Protein AF-A0A8T4I4Z3-F1 (afdb_monomer_lite)

Radius of gyration: 14.77 Å; chains: 1; bounding box: 40×27×36 Å

Structure (mmCIF, N/CA/C/O backbone):
data_AF-A0A8T4I4Z3-F1
#
_entry.id   AF-A0A8T4I4Z3-F1
#
loop_
_atom_site.group_PDB
_atom_site.id
_atom_site.type_symbol
_atom_site.label_atom_id
_atom_site.label_alt_id
_atom_site.label_comp_id
_atom_site.label_asym_id
_atom_site.label_entity_id
_atom_site.label_seq_id
_atom_site.pdbx_PDB_ins_code
_atom_site.Cartn_x
_atom_site.Cartn_y
_atom_site.Cartn_z
_atom_site.occupancy
_atom_site.B_iso_or_equiv
_atom_site.auth_seq_id
_atom_site.auth_comp_id
_atom_site.auth_asym_id
_atom_site.auth_atom_id
_atom_site.pdbx_PDB_model_num
ATOM 1 N N . TRP A 1 1 ? -4.181 -6.081 -10.472 1.00 67.69 1 TRP A N 1
ATOM 2 C CA . TRP A 1 1 ? -3.560 -5.423 -9.302 1.00 67.69 1 TRP A CA 1
ATOM 3 C C . TRP A 1 1 ? -4.505 -4.542 -8.485 1.00 67.69 1 TRP A C 1
ATOM 5 O O . TRP A 1 1 ? -4.029 -3.923 -7.545 1.00 67.69 1 TRP A O 1
ATOM 15 N N . GLY A 1 2 ? -5.814 -4.473 -8.785 1.00 82.94 2 GLY A N 1
ATOM 16 C CA . GLY A 1 2 ? -6.733 -3.587 -8.052 1.00 82.94 2 GLY A CA 1
ATOM 17 C C . GLY A 1 2 ? -6.737 -3.853 -6.546 1.00 82.94 2 GLY A C 1
ATOM 18 O O . GLY A 1 2 ? -6.473 -2.945 -5.773 1.00 82.94 2 GLY A O 1
ATOM 19 N N . GLU A 1 3 ? -6.910 -5.112 -6.139 1.00 92.25 3 GLU A N 1
ATOM 20 C CA . GLU A 1 3 ? -6.828 -5.522 -4.730 1.00 92.25 3 GLU A CA 1
ATOM 21 C C . GLU A 1 3 ? -5.482 -5.162 -4.079 1.00 92.25 3 GLU A C 1
ATOM 23 O O . GLU A 1 3 ? -5.463 -4.592 -2.993 1.00 92.25 3 GLU A O 1
ATOM 28 N N . THR A 1 4 ? -4.359 -5.420 -4.758 1.00 95.75 4 THR A N 1
ATOM 29 C CA . THR A 1 4 ? -3.017 -5.077 -4.259 1.00 95.75 4 THR A CA 1
ATOM 30 C C . THR A 1 4 ? -2.877 -3.581 -3.992 1.00 95.75 4 THR A C 1
ATOM 32 O O . THR A 1 4 ? -2.331 -3.194 -2.964 1.00 95.75 4 THR A O 1
ATOM 35 N N . ALA A 1 5 ? -3.407 -2.730 -4.875 1.00 95.31 5 ALA A N 1
ATOM 36 C CA . ALA A 1 5 ? -3.420 -1.286 -4.658 1.00 95.31 5 ALA A CA 1
ATOM 37 C C . ALA A 1 5 ? -4.270 -0.902 -3.435 1.00 95.31 5 ALA A C 1
ATOM 39 O O . ALA A 1 5 ? -3.845 -0.059 -2.649 1.00 95.31 5 ALA A O 1
ATOM 40 N N . LEU A 1 6 ? -5.422 -1.554 -3.225 1.00 97.06 6 LEU A N 1
ATOM 41 C CA . LEU A 1 6 ? -6.250 -1.334 -2.032 1.00 97.06 6 LEU A CA 1
ATOM 42 C C . LEU A 1 6 ? -5.523 -1.741 -0.748 1.00 97.06 6 LEU A C 1
ATOM 44 O O . LEU A 1 6 ? -5.591 -1.021 0.244 1.00 97.06 6 LEU A O 1
ATOM 48 N N . GLN A 1 7 ? -4.814 -2.870 -0.763 1.00 96.44 7 GLN A N 1
ATOM 49 C CA . GLN A 1 7 ? -4.049 -3.341 0.387 1.00 96.44 7 GLN A CA 1
ATOM 50 C C . GLN A 1 7 ? -2.870 -2.407 0.700 1.00 96.44 7 GLN A C 1
ATOM 52 O O . GLN A 1 7 ? -2.687 -2.019 1.852 1.00 96.44 7 GLN A O 1
ATOM 57 N N . LEU A 1 8 ? -2.106 -1.999 -0.320 1.00 96.69 8 LEU A N 1
ATOM 58 C CA . LEU A 1 8 ? -1.016 -1.031 -0.169 1.00 96.69 8 LEU A CA 1
ATOM 59 C C . LEU A 1 8 ? -1.529 0.298 0.394 1.00 96.69 8 LEU A C 1
ATOM 61 O O . LEU A 1 8 ? -0.948 0.828 1.337 1.00 96.69 8 LEU A O 1
ATOM 65 N N . ALA A 1 9 ? -2.647 0.798 -0.132 1.00 96.94 9 ALA A N 1
ATOM 66 C CA . ALA A 1 9 ? -3.284 2.014 0.355 1.00 96.94 9 ALA A CA 1
ATOM 67 C C . ALA A 1 9 ? -3.787 1.879 1.799 1.00 96.94 9 ALA A C 1
ATOM 69 O O . ALA A 1 9 ? -3.631 2.806 2.589 1.00 96.94 9 ALA A O 1
ATOM 70 N N . ALA A 1 10 ? -4.345 0.723 2.170 1.00 96.88 10 ALA A N 1
ATOM 71 C CA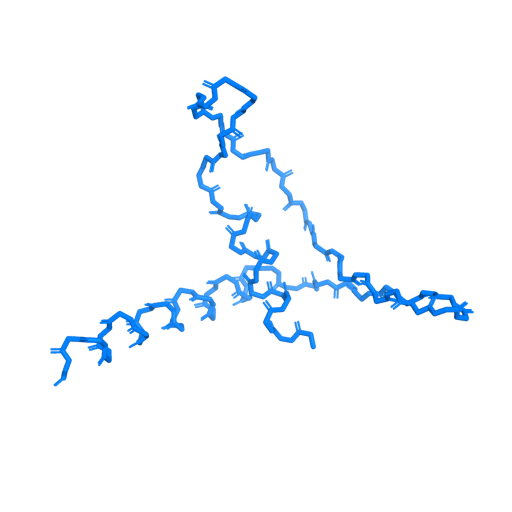 . ALA A 1 10 ? -4.787 0.461 3.536 1.00 96.88 10 ALA A CA 1
ATOM 72 C C . ALA A 1 10 ? -3.623 0.491 4.534 1.00 96.88 10 ALA A C 1
ATOM 74 O O . ALA A 1 10 ? -3.755 1.106 5.587 1.00 96.88 10 ALA A O 1
ATOM 75 N N . TYR A 1 11 ? -2.481 -0.118 4.201 1.00 96.19 11 TYR A N 1
ATOM 76 C CA . TYR A 1 11 ? -1.298 -0.069 5.064 1.00 96.19 11 TYR A CA 1
ATOM 77 C C . TYR A 1 11 ? -0.673 1.325 5.116 1.00 96.19 11 TYR A C 1
ATOM 79 O O . TYR A 1 11 ? -0.386 1.825 6.197 1.00 96.19 11 TYR A O 1
ATOM 87 N N . ALA A 1 12 ? -0.521 1.984 3.965 1.00 96.69 12 ALA A N 1
ATOM 88 C CA . ALA A 1 12 ? 0.081 3.314 3.866 1.00 96.69 12 ALA A CA 1
ATOM 89 C C . ALA 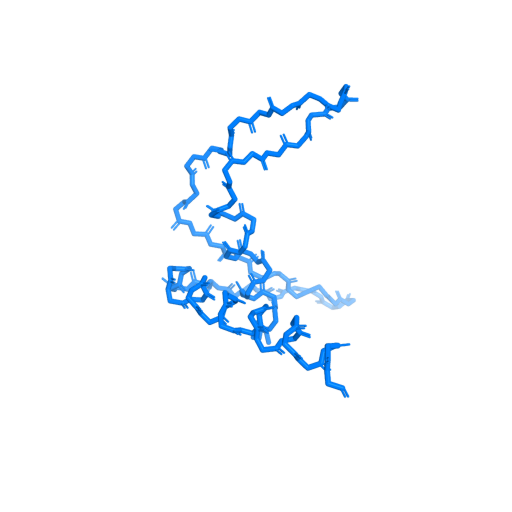A 1 12 ? -0.739 4.426 4.547 1.00 96.69 12 ALA A C 1
ATOM 91 O O . ALA A 1 12 ? -0.238 5.540 4.708 1.00 96.69 12 ALA A O 1
ATOM 92 N N . ARG A 1 13 ? -2.009 4.159 4.880 1.00 97.00 13 ARG A N 1
ATOM 93 C CA . ARG A 1 13 ? -2.941 5.100 5.523 1.00 97.00 13 ARG A CA 1
ATOM 94 C C . ARG A 1 13 ? -3.527 4.571 6.832 1.00 97.00 13 ARG A C 1
ATOM 96 O O . ARG A 1 13 ? -4.460 5.172 7.363 1.00 97.00 13 ARG A O 1
ATOM 103 N N . ALA A 1 14 ? -3.008 3.460 7.348 1.00 96.81 14 ALA A N 1
ATOM 104 C CA . ALA A 1 14 ? -3.297 3.045 8.710 1.00 96.81 14 ALA A CA 1
ATOM 105 C C . ALA A 1 14 ? -2.688 4.056 9.694 1.00 96.81 14 ALA A C 1
ATOM 107 O O . ALA A 1 14 ? -1.691 4.707 9.392 1.00 96.81 14 ALA A O 1
ATOM 108 N N . GLU A 1 15 ? -3.294 4.196 10.871 1.00 97.06 15 GLU A N 1
ATOM 109 C CA . GLU A 1 15 ? -2.749 5.071 11.916 1.00 97.06 15 GLU A CA 1
ATOM 110 C C . GLU A 1 15 ? -1.548 4.411 12.604 1.00 97.06 15 GLU A C 1
ATOM 112 O O . GLU A 1 15 ? -0.537 5.067 12.859 1.00 97.06 15 GLU A O 1
ATOM 117 N N . PHE A 1 16 ? -1.631 3.095 12.828 1.00 97.50 16 PHE A N 1
ATOM 118 C CA . PHE A 1 16 ? -0.637 2.331 13.575 1.00 97.50 16 PHE A CA 1
ATOM 119 C C . PHE A 1 16 ? -0.307 0.988 12.912 1.00 97.50 16 PHE A C 1
ATOM 121 O O . PHE A 1 16 ? -1.153 0.376 12.255 1.00 97.50 16 PHE A O 1
ATOM 128 N N . TYR A 1 17 ? 0.919 0.514 13.131 1.00 95.50 17 TYR A N 1
ATOM 129 C CA . TYR A 1 17 ? 1.313 -0.888 12.984 1.00 95.50 17 TYR A CA 1
ATOM 130 C C . TYR A 1 17 ? 1.736 -1.454 14.342 1.00 95.50 17 TYR A C 1
ATOM 132 O O . TYR A 1 17 ? 1.987 -0.699 15.278 1.00 95.50 17 TYR A O 1
ATOM 140 N N . LEU A 1 18 ? 1.815 -2.779 14.452 1.00 96.94 18 LEU A N 1
ATOM 141 C CA . LEU A 1 18 ? 2.343 -3.448 15.641 1.00 96.94 18 LEU A CA 1
ATOM 142 C C . LEU A 1 18 ? 3.812 -3.809 15.417 1.00 96.94 18 LEU A C 1
ATOM 144 O O . LEU A 1 18 ? 4.144 -4.403 14.389 1.00 96.94 18 LEU A O 1
ATOM 148 N N . ASP A 1 19 ? 4.672 -3.463 16.370 1.00 96.56 19 ASP A N 1
ATOM 149 C CA . ASP A 1 19 ? 6.076 -3.877 16.361 1.00 96.56 19 ASP A CA 1
ATOM 150 C C . ASP A 1 19 ? 6.268 -5.341 16.808 1.00 96.56 19 ASP A C 1
ATOM 152 O O . ASP A 1 19 ? 5.313 -6.084 17.052 1.00 96.56 19 ASP A O 1
ATOM 156 N N . GLU A 1 20 ? 7.526 -5.778 16.913 1.00 97.12 20 GLU A N 1
ATOM 157 C CA . GLU A 1 20 ? 7.889 -7.145 17.316 1.00 97.12 20 GLU A CA 1
ATOM 158 C C . GLU A 1 20 ? 7.440 -7.530 18.737 1.00 97.12 20 GLU A C 1
ATOM 160 O O . GLU A 1 20 ? 7.401 -8.714 19.078 1.00 97.12 20 GLU A O 1
ATOM 165 N N . HIS A 1 21 ? 7.066 -6.550 19.561 1.00 97.50 21 HIS A N 1
ATOM 166 C CA . HIS A 1 21 ? 6.537 -6.745 20.907 1.00 97.50 21 HIS A CA 1
ATOM 167 C C . HIS A 1 21 ? 5.012 -6.578 20.973 1.00 97.50 21 HIS A C 1
ATOM 169 O O . HIS A 1 21 ? 4.430 -6.694 22.053 1.00 97.50 21 HIS A O 1
ATOM 175 N N . GLY A 1 22 ? 4.355 -6.341 19.833 1.00 97.56 22 GLY A N 1
ATOM 176 C CA . GLY A 1 22 ? 2.915 -6.119 19.753 1.00 97.56 22 GLY A CA 1
ATOM 177 C C . GLY A 1 22 ? 2.483 -4.738 20.245 1.00 97.56 22 GLY A C 1
ATOM 178 O O . GLY A 1 22 ? 1.314 -4.566 20.587 1.00 97.56 22 GLY A O 1
ATOM 179 N N . ILE A 1 23 ? 3.402 -3.772 20.315 1.00 98.06 23 ILE A N 1
ATOM 180 C CA . ILE A 1 23 ? 3.101 -2.397 20.717 1.00 98.06 23 ILE A CA 1
ATOM 181 C C . ILE A 1 23 ? 2.757 -1.569 19.477 1.00 98.06 23 ILE A C 1
ATOM 183 O O . ILE A 1 23 ? 3.395 -1.702 18.431 1.00 98.06 23 ILE A O 1
ATOM 187 N N . GLU A 1 24 ? 1.730 -0.724 19.592 1.00 98.38 24 GLU A N 1
ATOM 188 C CA . GLU A 1 24 ? 1.330 0.194 18.525 1.00 98.38 24 GLU A CA 1
ATOM 189 C C . GLU A 1 24 ? 2.404 1.254 18.280 1.00 98.38 24 GLU A C 1
ATOM 191 O O . GLU A 1 24 ? 2.847 1.954 19.192 1.00 98.38 24 GLU A O 1
ATOM 196 N N . GLN A 1 25 ? 2.783 1.393 17.016 1.00 98.25 25 GLN A N 1
ATOM 197 C CA . GLN A 1 25 ? 3.709 2.396 16.518 1.00 98.25 25 GLN A CA 1
ATOM 198 C C . GLN A 1 25 ? 3.038 3.172 15.384 1.00 98.25 25 GLN A C 1
ATOM 200 O O . GLN A 1 25 ? 2.349 2.559 14.564 1.00 98.25 25 GLN A O 1
ATOM 205 N N . PRO A 1 26 ? 3.224 4.501 15.291 1.00 97.94 26 PRO A N 1
ATOM 206 C CA . PRO A 1 26 ? 2.650 5.277 14.201 1.00 97.94 26 PRO A CA 1
ATOM 207 C C . PRO A 1 26 ? 3.210 4.799 12.860 1.00 97.94 26 PRO A C 1
ATOM 209 O O . PRO A 1 26 ? 4.413 4.557 12.726 1.00 97.94 26 PRO A O 1
ATOM 212 N N . ILE A 1 27 ? 2.345 4.688 11.853 1.00 96.75 27 ILE A N 1
ATOM 213 C CA . ILE A 1 27 ? 2.795 4.411 10.486 1.00 96.75 27 ILE A CA 1
ATOM 214 C C . ILE A 1 27 ? 3.685 5.572 10.012 1.00 96.75 27 ILE A C 1
ATOM 216 O O . ILE A 1 27 ? 3.300 6.738 10.154 1.00 96.75 27 ILE A O 1
ATOM 220 N N . PRO A 1 28 ? 4.885 5.295 9.462 1.00 95.44 28 PRO A N 1
ATOM 221 C CA . PRO A 1 28 ? 5.718 6.342 8.887 1.00 95.44 28 PRO A CA 1
ATOM 222 C C . PRO A 1 28 ? 5.028 6.968 7.674 1.00 95.44 28 PRO A C 1
ATOM 224 O O . PRO A 1 28 ? 4.140 6.378 7.063 1.00 95.44 28 PRO A O 1
ATOM 227 N N . HIS A 1 29 ? 5.470 8.159 7.277 1.00 94.62 29 HIS A N 1
ATOM 228 C CA . HIS A 1 29 ? 4.998 8.733 6.024 1.00 94.62 29 HIS A CA 1
ATOM 229 C C . HIS A 1 29 ? 5.363 7.818 4.844 1.00 94.62 29 HIS A C 1
ATOM 231 O O . HIS A 1 29 ? 6.512 7.391 4.723 1.00 94.62 29 HIS A O 1
ATOM 237 N N . VAL A 1 30 ? 4.381 7.524 3.988 1.00 94.81 30 VAL A N 1
ATOM 238 C CA . VAL A 1 30 ? 4.547 6.695 2.789 1.00 94.81 30 VAL A CA 1
ATOM 239 C C . VAL A 1 30 ? 4.113 7.497 1.569 1.00 94.81 30 VAL A C 1
ATOM 241 O O . VAL A 1 30 ? 2.916 7.759 1.389 1.00 94.81 30 VAL A O 1
ATOM 244 N N . ASP A 1 31 ? 5.092 7.840 0.731 1.00 91.81 31 ASP A N 1
ATOM 245 C CA . ASP A 1 31 ? 4.906 8.633 -0.489 1.00 91.81 31 ASP A CA 1
ATOM 246 C C . ASP A 1 31 ? 4.174 7.860 -1.597 1.00 91.81 31 ASP A C 1
ATOM 248 O O . ASP A 1 31 ? 3.447 8.442 -2.398 1.00 91.81 31 ASP A O 1
ATOM 252 N N . GLY A 1 32 ? 4.361 6.538 -1.662 1.00 91.31 32 GLY A N 1
ATOM 253 C CA . GLY A 1 32 ? 3.890 5.713 -2.772 1.00 91.31 32 GLY A CA 1
ATOM 254 C C . GLY A 1 32 ? 3.935 4.217 -2.474 1.00 91.31 32 GLY A C 1
ATOM 255 O O . GLY A 1 32 ? 4.521 3.775 -1.487 1.00 91.31 32 GLY A O 1
ATOM 256 N N . GLY A 1 33 ? 3.294 3.426 -3.336 1.00 93.81 33 GLY A N 1
ATOM 257 C CA . GLY A 1 33 ? 3.256 1.968 -3.233 1.00 93.81 33 GLY A CA 1
ATOM 258 C C . GLY A 1 33 ? 3.719 1.309 -4.526 1.00 93.81 33 GLY A C 1
ATOM 259 O O . GLY A 1 33 ? 3.410 1.790 -5.612 1.00 93.81 33 GLY A O 1
ATOM 260 N N . LEU A 1 34 ? 4.436 0.192 -4.417 1.00 95.75 34 LEU A N 1
ATOM 261 C CA . LEU A 1 34 ? 4.899 -0.589 -5.562 1.00 95.75 34 LEU A CA 1
ATOM 262 C C . LEU A 1 34 ? 4.359 -2.014 -5.453 1.00 95.75 34 LEU A C 1
ATOM 264 O O . LEU A 1 34 ? 4.673 -2.731 -4.504 1.00 95.75 34 LEU A O 1
ATOM 268 N N . ALA A 1 35 ? 3.562 -2.438 -6.429 1.00 95.38 35 ALA A N 1
ATOM 269 C CA . ALA A 1 35 ? 3.198 -3.839 -6.576 1.00 95.38 35 ALA A CA 1
ATOM 270 C C . ALA A 1 35 ? 4.293 -4.552 -7.375 1.00 95.38 35 ALA A C 1
ATOM 272 O O . ALA A 1 35 ? 4.590 -4.168 -8.505 1.00 95.38 35 ALA A O 1
ATOM 273 N N . VAL A 1 36 ? 4.889 -5.590 -6.792 1.00 95.56 36 VAL A N 1
ATOM 274 C CA . VAL A 1 36 ? 5.928 -6.394 -7.446 1.00 95.56 36 VAL A CA 1
ATOM 275 C C . VAL A 1 36 ? 5.331 -7.737 -7.846 1.00 95.56 36 VAL A C 1
ATOM 277 O O . VAL A 1 36 ? 4.880 -8.503 -6.996 1.00 95.56 36 VAL A O 1
ATOM 280 N N . TRP A 1 37 ? 5.330 -8.032 -9.143 1.00 95.81 37 TRP A N 1
ATOM 281 C CA . TRP A 1 37 ? 4.889 -9.314 -9.673 1.00 95.81 37 TRP A CA 1
ATOM 282 C C . TRP A 1 37 ? 6.087 -10.217 -9.932 1.00 95.81 37 TRP A C 1
ATOM 284 O O . TRP A 1 37 ? 6.813 -10.023 -10.902 1.00 95.81 37 TRP A O 1
ATOM 294 N N . LEU A 1 38 ? 6.280 -11.215 -9.073 1.00 96.06 38 LEU A N 1
ATOM 295 C CA . LEU A 1 38 ? 7.368 -12.184 -9.191 1.00 96.06 38 LEU A CA 1
ATOM 296 C C . LEU A 1 38 ? 6.945 -13.407 -10.011 1.00 96.06 38 LEU A C 1
ATOM 298 O O . LEU A 1 38 ? 5.841 -13.932 -9.840 1.00 96.06 38 LEU A O 1
ATOM 302 N N . ARG A 1 39 ? 7.848 -13.885 -10.867 1.00 96.81 39 ARG A N 1
ATOM 303 C CA . ARG A 1 39 ? 7.716 -15.099 -11.680 1.00 96.81 39 ARG A CA 1
ATOM 304 C C . ARG A 1 39 ? 9.065 -15.815 -11.765 1.00 96.81 39 ARG A C 1
ATOM 306 O O . ARG A 1 39 ? 10.102 -15.265 -11.410 1.00 96.81 39 ARG A O 1
ATOM 313 N N . ALA A 1 40 ? 9.057 -17.055 -12.247 1.00 96.88 40 ALA A N 1
ATOM 314 C CA . ALA A 1 40 ? 10.280 -17.848 -12.385 1.00 96.88 40 ALA A CA 1
ATOM 315 C C . ALA A 1 40 ? 11.282 -17.256 -13.398 1.00 96.88 40 ALA A C 1
ATOM 317 O O . ALA A 1 40 ? 12.476 -17.518 -13.297 1.00 96.88 40 ALA A O 1
ATOM 318 N N . ASP A 1 41 ? 10.800 -16.471 -14.363 1.00 96.62 41 ASP A N 1
ATOM 319 C CA . ASP A 1 41 ? 11.591 -15.849 -15.425 1.00 96.62 41 ASP A CA 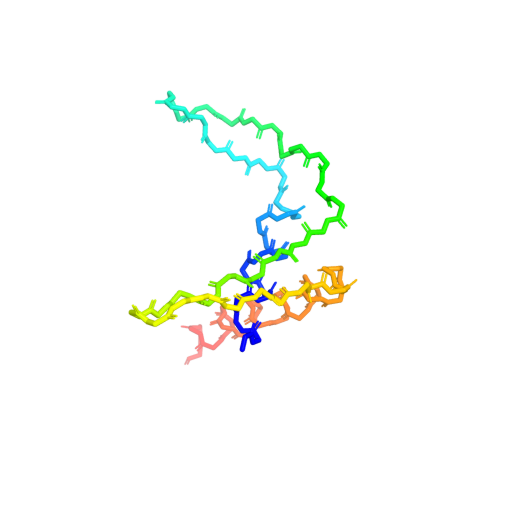1
ATOM 320 C C . ASP A 1 41 ? 11.980 -14.390 -15.137 1.00 96.62 41 ASP A C 1
ATOM 322 O O . ASP A 1 41 ? 12.694 -13.779 -15.931 1.00 96.62 41 ASP A O 1
ATOM 326 N N . GLY A 1 42 ? 11.541 -13.824 -14.010 1.00 97.62 42 GLY A N 1
ATOM 327 C CA . GLY A 1 42 ? 11.835 -12.443 -13.648 1.00 97.62 42 GLY A CA 1
ATOM 328 C C . GLY A 1 42 ? 10.726 -11.779 -12.844 1.00 97.62 42 GLY A C 1
ATOM 329 O O . GLY A 1 42 ? 9.915 -12.432 -12.185 1.00 97.62 42 GLY A O 1
ATOM 330 N N . SER A 1 43 ? 10.703 -10.449 -12.880 1.00 97.00 43 SER A N 1
ATOM 331 C CA . SER A 1 43 ? 9.733 -9.656 -12.132 1.00 97.00 43 SER A CA 1
ATOM 332 C C . SER A 1 43 ? 9.337 -8.385 -12.859 1.00 97.00 43 SER A C 1
ATOM 334 O O . SER A 1 43 ? 10.200 -7.721 -13.429 1.00 97.00 43 SER A O 1
ATOM 336 N N . ASP A 1 44 ? 8.071 -8.002 -12.725 1.00 96.94 44 ASP A N 1
ATOM 337 C CA . ASP A 1 44 ? 7.597 -6.667 -13.091 1.00 96.94 44 ASP A CA 1
ATOM 338 C C . ASP A 1 44 ? 7.258 -5.857 -11.847 1.00 96.94 44 ASP A C 1
ATOM 340 O O . ASP A 1 44 ? 6.910 -6.404 -10.797 1.00 96.94 44 ASP A O 1
ATOM 344 N N . THR A 1 45 ? 7.322 -4.538 -11.980 1.00 95.50 45 THR A N 1
ATOM 345 C CA . THR A 1 45 ? 6.908 -3.607 -10.938 1.00 95.50 45 THR A CA 1
ATOM 346 C C . THR A 1 45 ? 5.868 -2.640 -11.481 1.00 95.50 45 THR A C 1
ATOM 348 O O . THR A 1 45 ? 5.953 -2.165 -12.612 1.00 95.50 45 THR A O 1
ATOM 351 N N . TYR A 1 46 ? 4.860 -2.361 -10.661 1.00 94.44 46 TYR A N 1
ATOM 352 C CA . TYR A 1 46 ? 3.757 -1.474 -10.995 1.00 94.44 46 TYR A CA 1
ATOM 353 C C . TYR A 1 46 ? 3.607 -0.443 -9.887 1.00 94.44 46 TYR A C 1
ATOM 355 O O . TYR A 1 46 ? 3.306 -0.790 -8.742 1.00 94.44 46 TYR A O 1
ATOM 363 N N . LEU A 1 47 ? 3.846 0.821 -10.225 1.00 95.00 47 LEU A N 1
ATOM 364 C CA . LEU A 1 47 ? 3.646 1.931 -9.304 1.00 95.00 47 LEU A CA 1
ATOM 365 C C . LEU A 1 47 ? 2.146 2.146 -9.082 1.00 95.00 47 LEU A C 1
ATOM 367 O O . LEU A 1 47 ? 1.363 2.176 -10.031 1.00 95.00 47 LEU A O 1
ATOM 371 N N . VAL A 1 48 ? 1.747 2.311 -7.825 1.00 93.75 48 VAL A N 1
ATOM 372 C CA . VAL A 1 48 ? 0.415 2.789 -7.461 1.00 93.75 48 VAL A CA 1
ATOM 373 C C . VAL A 1 48 ? 0.483 4.309 -7.401 1.00 93.75 48 VAL A C 1
ATOM 375 O O . VAL A 1 48 ? 0.913 4.875 -6.400 1.0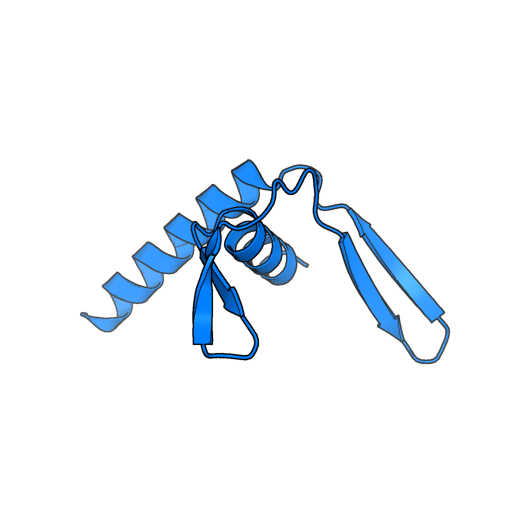0 93.75 48 VAL A O 1
ATOM 378 N N . GLU A 1 49 ? 0.102 4.951 -8.505 1.00 88.62 49 GLU A N 1
ATOM 379 C CA . GLU A 1 49 ? 0.223 6.404 -8.690 1.00 88.62 49 GLU A CA 1
ATOM 380 C C . GLU A 1 49 ? -0.705 7.208 -7.766 1.00 88.62 49 GLU A C 1
ATOM 382 O O . GLU A 1 49 ? -0.353 8.309 -7.355 1.00 88.62 49 GLU A O 1
ATOM 387 N N . ASP A 1 50 ? -1.867 6.649 -7.408 1.00 93.94 50 ASP A N 1
ATOM 388 C CA . ASP A 1 50 ? -2.878 7.303 -6.571 1.00 93.94 50 ASP A CA 1
ATOM 389 C C . ASP A 1 50 ? -3.264 6.427 -5.367 1.00 93.94 50 ASP A C 1
ATOM 391 O O . ASP A 1 50 ? -4.277 5.717 -5.362 1.00 93.94 50 ASP A O 1
ATOM 395 N N . LEU A 1 51 ? -2.423 6.452 -4.327 1.00 94.56 51 LEU A N 1
ATOM 396 C CA . LEU A 1 51 ? -2.703 5.748 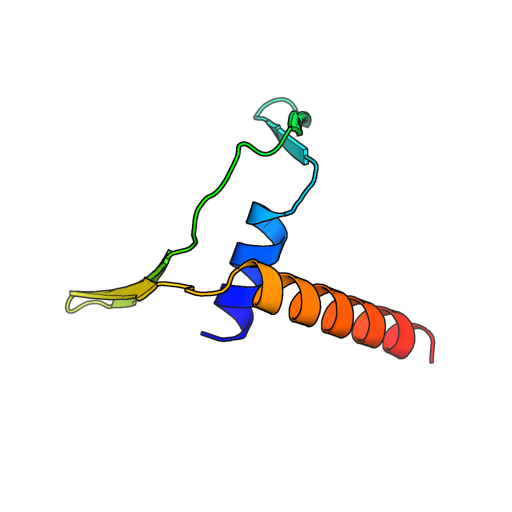-3.072 1.00 94.56 51 LEU A CA 1
ATOM 397 C C . LEU A 1 51 ? -3.926 6.312 -2.342 1.00 94.56 51 LEU A C 1
ATOM 399 O O . LEU A 1 51 ? -4.655 5.553 -1.704 1.00 94.56 51 LEU A O 1
ATOM 403 N N . ASP A 1 52 ? -4.166 7.619 -2.423 1.00 95.69 52 ASP A N 1
ATOM 404 C CA . ASP A 1 52 ? -5.264 8.252 -1.695 1.00 95.69 52 ASP A CA 1
ATOM 405 C C . ASP A 1 52 ? -6.613 7.884 -2.313 1.00 95.69 52 ASP A C 1
ATOM 407 O O . ASP A 1 52 ? -7.540 7.501 -1.591 1.00 95.69 52 ASP A O 1
ATOM 411 N N . GLY A 1 53 ? -6.717 7.906 -3.642 1.00 96.00 53 GLY A N 1
ATOM 412 C CA . GLY A 1 53 ? -7.875 7.395 -4.368 1.00 96.00 53 GLY A CA 1
ATOM 413 C C . GLY A 1 53 ? -8.104 5.909 -4.101 1.00 96.00 53 GLY A C 1
ATOM 414 O O . GLY A 1 53 ? -9.222 5.509 -3.756 1.00 96.00 53 GLY A O 1
ATOM 415 N N . ALA A 1 54 ? -7.048 5.090 -4.145 1.00 96.06 54 ALA A N 1
ATOM 416 C CA . ALA A 1 54 ? -7.135 3.675 -3.781 1.00 96.06 54 ALA A CA 1
ATOM 417 C C . ALA A 1 54 ? -7.624 3.473 -2.332 1.00 96.06 54 ALA A C 1
ATOM 419 O O . ALA A 1 54 ? -8.451 2.594 -2.078 1.00 96.06 54 ALA A O 1
ATOM 420 N N . PHE A 1 55 ? -7.209 4.319 -1.384 1.00 97.38 55 PHE A N 1
ATOM 421 C CA . PHE A 1 55 ? -7.679 4.252 0.000 1.00 97.38 55 PHE A CA 1
ATOM 422 C C . PHE A 1 55 ? -9.170 4.596 0.136 1.00 97.38 55 PHE A C 1
ATOM 424 O O . PHE A 1 55 ? -9.885 3.977 0.931 1.00 97.38 55 PHE A O 1
ATOM 431 N N . GLN A 1 56 ? -9.688 5.543 -0.653 1.00 98.06 56 GLN A N 1
ATOM 432 C CA . GLN A 1 56 ? -11.131 5.821 -0.679 1.00 98.06 56 GLN A CA 1
ATOM 433 C C . GLN A 1 56 ? -11.926 4.613 -1.180 1.00 98.06 56 GLN A C 1
ATOM 435 O O . GLN A 1 56 ? -12.926 4.237 -0.561 1.00 98.06 56 GLN A O 1
ATOM 440 N N . VAL A 1 57 ? -11.454 3.963 -2.248 1.00 97.62 57 VAL A N 1
ATOM 441 C CA . VAL A 1 57 ? -12.072 2.733 -2.765 1.00 97.62 57 VAL A CA 1
ATOM 442 C C . VAL A 1 57 ? -12.015 1.622 -1.717 1.00 97.62 57 VAL A C 1
ATOM 444 O O . VAL A 1 57 ? -13.029 0.972 -1.465 1.00 97.62 57 VAL A O 1
ATOM 447 N N . PHE A 1 58 ? -10.877 1.450 -1.040 1.00 97.56 58 PHE A N 1
ATOM 448 C CA . PHE A 1 58 ? -10.722 0.467 0.032 1.00 97.56 58 PHE A CA 1
ATOM 449 C C . PHE A 1 58 ? -11.765 0.668 1.138 1.00 97.56 58 PHE A C 1
ATOM 451 O O . PHE A 1 58 ? -12.469 -0.274 1.506 1.00 97.56 58 PHE A O 1
ATOM 458 N N . LYS A 1 59 ? -11.928 1.902 1.635 1.00 97.94 59 LYS A N 1
ATOM 459 C CA . LYS A 1 59 ? -12.933 2.219 2.661 1.00 97.94 59 LYS A CA 1
ATOM 460 C C . LYS A 1 59 ? -14.352 1.913 2.192 1.00 97.94 59 LYS A C 1
ATOM 462 O O . LYS A 1 59 ? -15.140 1.380 2.973 1.00 97.94 59 LYS A O 1
ATOM 467 N N . HIS A 1 60 ? -14.675 2.221 0.935 1.00 97.88 60 HIS A N 1
ATOM 468 C CA . HIS A 1 60 ? -15.986 1.918 0.370 1.00 97.88 60 HIS A CA 1
ATOM 469 C C . HIS A 1 60 ? -16.244 0.406 0.316 1.00 97.88 60 HIS A C 1
ATOM 471 O O . HIS A 1 60 ? -17.265 -0.060 0.821 1.00 97.88 60 HIS A O 1
ATOM 477 N N . VAL A 1 61 ? -15.289 -0.373 -0.203 1.00 96.88 61 VAL A N 1
ATOM 478 C CA . VAL A 1 61 ? -15.367 -1.843 -0.234 1.00 96.88 61 VAL A CA 1
ATOM 479 C C . VAL A 1 61 ? -15.526 -2.407 1.179 1.00 96.88 61 VAL A C 1
ATOM 481 O O . VAL A 1 61 ? -16.410 -3.226 1.423 1.00 96.88 61 VAL A O 1
ATOM 484 N N . ALA A 1 62 ? -14.733 -1.924 2.138 1.00 95.94 62 ALA A N 1
ATOM 485 C CA . ALA A 1 62 ? -14.806 -2.362 3.526 1.00 95.94 62 ALA A CA 1
ATOM 486 C C . ALA A 1 62 ? -16.147 -2.002 4.194 1.00 95.94 62 ALA A C 1
ATOM 488 O O . ALA A 1 62 ? -16.633 -2.747 5.044 1.00 95.94 62 ALA A O 1
ATOM 489 N N . HIS A 1 63 ? -16.759 -0.871 3.836 1.00 97.06 63 HIS A N 1
ATOM 490 C CA . HIS A 1 63 ? -18.098 -0.506 4.297 1.00 97.06 63 HIS A CA 1
ATOM 491 C C . HIS A 1 63 ? -19.158 -1.476 3.758 1.00 97.06 63 HIS A C 1
ATOM 493 O O . HIS A 1 63 ? -19.896 -2.067 4.548 1.00 97.06 63 HIS A O 1
ATOM 499 N N . VAL A 1 64 ? -19.189 -1.694 2.438 1.00 97.56 64 VAL A N 1
ATOM 500 C CA . VAL A 1 64 ? -20.155 -2.599 1.790 1.00 97.56 64 VAL A CA 1
ATOM 501 C C . VAL A 1 64 ? -20.010 -4.026 2.319 1.00 97.56 64 VAL A C 1
ATOM 503 O O . VAL A 1 64 ? -21.010 -4.650 2.661 1.00 97.56 64 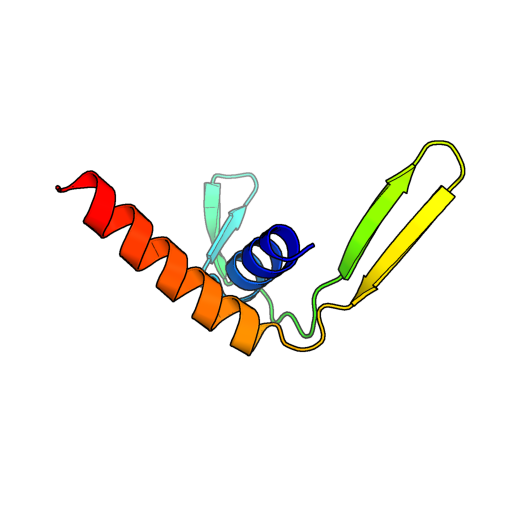VAL A O 1
ATOM 506 N N . ALA A 1 65 ? -18.780 -4.525 2.467 1.00 96.25 65 ALA A N 1
ATOM 507 C CA . ALA A 1 65 ? -18.521 -5.864 2.996 1.00 96.25 65 ALA A CA 1
ATOM 508 C C . ALA A 1 65 ? -19.060 -6.049 4.425 1.00 96.25 65 ALA A C 1
ATOM 510 O O . ALA A 1 65 ? -19.657 -7.080 4.738 1.00 96.25 65 ALA A O 1
ATOM 511 N N . ARG A 1 66 ? -18.891 -5.043 5.297 1.00 96.00 66 ARG A N 1
ATOM 512 C CA . ARG A 1 66 ? -19.442 -5.073 6.662 1.00 96.00 66 ARG A CA 1
ATOM 513 C C . ARG A 1 66 ? -20.969 -5.037 6.657 1.00 96.00 66 ARG A C 1
ATOM 515 O O . ARG A 1 66 ? -21.575 -5.811 7.389 1.00 96.00 66 ARG A O 1
ATOM 522 N N . ALA A 1 67 ? -21.572 -4.185 5.828 1.00 96.38 67 ALA A N 1
ATOM 523 C CA . ALA A 1 67 ? -23.026 -4.081 5.710 1.00 96.38 67 ALA A CA 1
ATOM 524 C C . ALA A 1 67 ? -23.653 -5.382 5.181 1.00 96.38 67 ALA A C 1
ATOM 526 O O . ALA A 1 67 ? -24.631 -5.869 5.743 1.00 96.38 67 ALA A O 1
ATOM 527 N N . ALA A 1 68 ? -23.050 -5.992 4.159 1.00 96.00 68 ALA A N 1
ATOM 528 C CA . ALA A 1 68 ? -23.527 -7.244 3.577 1.00 96.00 68 ALA A CA 1
ATOM 529 C C . ALA A 1 68 ? -23.488 -8.420 4.566 1.00 96.00 68 ALA A C 1
ATOM 531 O O . ALA A 1 68 ? -24.324 -9.307 4.482 1.00 96.00 68 ALA A O 1
ATOM 532 N N . ARG A 1 69 ? -22.554 -8.423 5.527 1.00 90.19 69 ARG A N 1
ATOM 533 C CA . ARG A 1 69 ? -22.482 -9.449 6.582 1.00 90.19 69 ARG A CA 1
ATOM 534 C C . ARG A 1 69 ? -23.641 -9.375 7.584 1.00 90.19 69 ARG A C 1
ATOM 536 O O . ARG A 1 69 ? -23.904 -10.355 8.272 1.00 90.19 69 ARG A O 1
ATOM 543 N N . SER A 1 70 ? -24.260 -8.205 7.727 1.00 86.00 70 SER A N 1
ATOM 544 C CA . SER A 1 70 ? -25.376 -7.968 8.654 1.00 86.00 70 SER A CA 1
ATOM 545 C C . SER A 1 70 ? -26.765 -8.128 8.027 1.00 86.00 70 SER A C 1
ATOM 547 O O . SER A 1 70 ? -27.755 -7.956 8.736 1.00 86.00 70 SER A O 1
ATOM 549 N N . LEU A 1 71 ? -26.830 -8.425 6.725 1.00 73.81 71 LEU A N 1
ATOM 550 C CA . LEU A 1 71 ? -28.049 -8.769 5.987 1.00 73.81 71 LEU A CA 1
ATOM 551 C C . LEU A 1 71 ? -28.229 -10.290 5.946 1.00 73.81 71 LEU A C 1
ATOM 553 O O . LEU A 1 71 ? -29.400 -10.724 5.985 1.00 73.81 71 LEU A O 1
#

Foldseek 3Di:
DLVQLLVQLCLQPDQFDADPVRDTDGRDHDPWDWDWADDPVGIDIDTPPCSPVSPVVSVVVVVVVVVVVVD

pLDDT: mean 94.99, std 4.93, range [67.69, 98.38]

Sequence (71 aa):
WGETALQLAAYARAEFYLDEHGIEQPIPHVDGGLAVWLRADGSDTYLVEDLDGAFQVFKHVAHVARAARSL

Secondary structure (DSSP, 8-state):
-HHHHHHHHHHHT-SEEE-TTS-EEEPPP---EEEEEEETTEEEEEEES-HHHHHHHHHHHHHHHHHHHT-